Protein AF-A0AAU6Q888-F1 (afdb_monomer)

Structure (mmCIF, N/CA/C/O backbone):
data_AF-A0AAU6Q888-F1
#
_entry.id   AF-A0AAU6Q888-F1
#
loop_
_atom_site.group_PDB
_atom_site.id
_atom_site.type_symbol
_atom_site.label_atom_id
_atom_site.label_alt_id
_atom_site.label_comp_id
_atom_site.label_asym_id
_atom_site.label_entity_id
_atom_site.label_seq_id
_atom_site.pdbx_PDB_ins_code
_atom_site.Cartn_x
_atom_site.Cartn_y
_atom_site.Cartn_z
_atom_site.occupancy
_atom_site.B_iso_or_equiv
_atom_site.auth_seq_id
_atom_site.auth_comp_id
_atom_site.auth_asym_id
_atom_site.auth_atom_id
_atom_site.pdbx_PDB_model_num
ATOM 1 N N . MET A 1 1 ? 15.309 11.882 -16.994 1.00 67.50 1 MET A N 1
ATOM 2 C CA . MET A 1 1 ? 15.727 10.812 -16.059 1.00 67.50 1 MET A CA 1
ATOM 3 C C . MET A 1 1 ? 14.819 9.620 -16.312 1.00 67.50 1 MET A C 1
ATOM 5 O O . MET A 1 1 ? 13.621 9.839 -16.405 1.00 67.50 1 MET A O 1
ATOM 9 N N . SER A 1 2 ? 15.355 8.417 -16.537 1.00 85.25 2 SER A N 1
ATOM 10 C CA . SER A 1 2 ? 14.525 7.232 -16.809 1.00 85.25 2 SER A CA 1
ATOM 11 C C . SER A 1 2 ? 13.975 6.642 -15.512 1.00 85.25 2 SER A C 1
ATOM 13 O O . SER A 1 2 ? 14.732 6.501 -14.551 1.00 85.25 2 SER A O 1
ATOM 15 N N . VAL A 1 3 ? 12.702 6.263 -15.515 1.00 94.00 3 VAL A N 1
ATOM 16 C CA . VAL A 1 3 ? 11.987 5.619 -14.408 1.00 94.00 3 VAL A CA 1
ATOM 17 C C . VAL A 1 3 ? 11.650 4.184 -14.804 1.00 94.00 3 VAL A C 1
ATOM 19 O O . VAL A 1 3 ? 11.434 3.889 -15.980 1.00 94.00 3 VAL A O 1
ATOM 22 N N . TYR A 1 4 ? 11.634 3.279 -13.833 1.00 97.12 4 TYR A N 1
ATOM 23 C CA . TYR A 1 4 ? 11.118 1.927 -13.995 1.00 97.12 4 TYR A CA 1
ATOM 24 C C . TYR A 1 4 ? 9.719 1.874 -13.396 1.00 97.12 4 TYR A C 1
ATOM 26 O O . TYR A 1 4 ? 9.573 2.009 -12.182 1.00 97.12 4 TYR A O 1
ATOM 34 N N . LEU A 1 5 ? 8.707 1.691 -14.238 1.00 96.31 5 LEU A N 1
ATOM 35 C CA . LEU A 1 5 ? 7.347 1.419 -13.787 1.00 96.31 5 LEU A CA 1
ATOM 36 C C . LE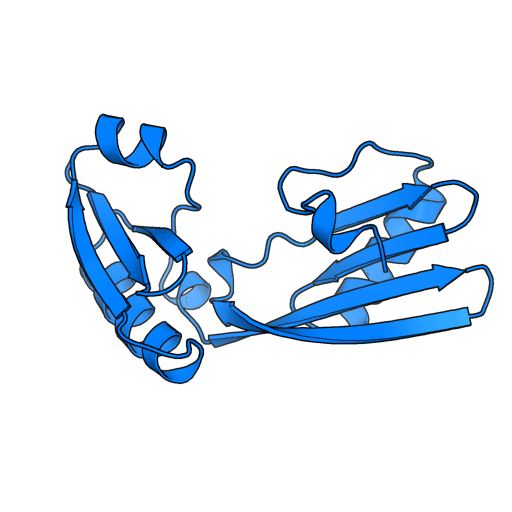U A 1 5 ? 7.212 -0.066 -13.496 1.00 96.31 5 LEU A C 1
ATOM 38 O O . LEU A 1 5 ? 7.671 -0.896 -14.279 1.00 96.31 5 LEU A O 1
ATOM 42 N N . ILE A 1 6 ? 6.597 -0.391 -12.368 1.00 96.19 6 ILE A N 1
ATOM 43 C CA . ILE A 1 6 ? 6.315 -1.754 -11.934 1.00 96.19 6 ILE A CA 1
ATOM 44 C C . ILE A 1 6 ? 4.827 -1.992 -12.145 1.00 96.19 6 ILE A C 1
ATOM 46 O O . ILE A 1 6 ? 3.991 -1.222 -11.667 1.00 96.19 6 ILE A O 1
ATOM 50 N N . HIS A 1 7 ? 4.512 -3.063 -12.860 1.00 95.19 7 HIS A N 1
ATOM 51 C CA . HIS A 1 7 ? 3.160 -3.404 -13.261 1.00 95.19 7 HIS A CA 1
ATOM 52 C C . HIS A 1 7 ? 2.728 -4.749 -12.690 1.00 95.19 7 HIS A C 1
ATOM 54 O O . HIS A 1 7 ? 3.559 -5.646 -12.541 1.00 95.19 7 HIS A O 1
ATOM 60 N N . THR A 1 8 ? 1.430 -4.900 -12.442 1.00 93.06 8 THR A N 1
ATOM 61 C CA . THR A 1 8 ? 0.771 -6.184 -12.186 1.00 93.06 8 THR A CA 1
ATOM 62 C C . THR A 1 8 ? -0.297 -6.442 -13.246 1.00 93.06 8 THR A C 1
ATOM 64 O O . THR A 1 8 ? -0.856 -5.501 -13.813 1.00 93.06 8 THR A O 1
ATOM 67 N N . ASP A 1 9 ? -0.619 -7.716 -13.492 1.00 88.50 9 ASP A N 1
ATOM 68 C CA . ASP A 1 9 ? -1.698 -8.091 -14.424 1.00 88.50 9 ASP A CA 1
ATOM 69 C C . ASP A 1 9 ? -3.048 -7.469 -14.033 1.00 88.50 9 ASP A C 1
ATOM 71 O O . ASP A 1 9 ? -3.851 -7.118 -14.895 1.00 88.50 9 ASP A O 1
ATOM 75 N N . LYS A 1 10 ? -3.305 -7.349 -12.726 1.00 84.62 10 LYS A N 1
ATOM 76 C CA . LYS A 1 10 ? -4.606 -6.946 -12.185 1.00 84.62 10 LYS A CA 1
ATOM 77 C C . LYS A 1 10 ? -4.807 -5.434 -12.160 1.00 84.62 10 LYS A C 1
ATOM 79 O O . LYS A 1 10 ? -5.893 -4.964 -12.485 1.00 84.62 10 LYS A O 1
ATOM 84 N N . ASP A 1 11 ? -3.780 -4.697 -11.747 1.00 84.69 11 ASP A N 1
ATOM 85 C CA . ASP A 1 11 ? -3.906 -3.282 -11.385 1.00 84.69 11 ASP A CA 1
ATOM 86 C C . ASP A 1 11 ? -3.152 -2.355 -12.357 1.00 84.69 11 ASP A C 1
ATOM 88 O O . ASP A 1 11 ? -3.218 -1.134 -12.231 1.00 84.69 11 ASP A O 1
ATOM 92 N N . GLY A 1 12 ? -2.436 -2.903 -13.348 1.00 90.81 12 GLY A N 1
ATOM 93 C CA . GLY A 1 12 ? -1.597 -2.105 -14.238 1.00 90.81 12 GLY A CA 1
ATOM 94 C C . GLY A 1 12 ? -0.379 -1.560 -13.492 1.00 90.81 12 GLY A C 1
ATOM 95 O O . GLY A 1 12 ? 0.280 -2.309 -12.778 1.00 90.81 12 GLY A O 1
ATOM 96 N N . ALA A 1 13 ? -0.032 -0.284 -13.683 1.00 92.00 13 ALA A N 1
ATOM 97 C CA . ALA A 1 13 ? 1.091 0.335 -12.973 1.00 92.00 13 ALA A CA 1
ATOM 98 C C . ALA A 1 13 ? 0.755 0.513 -11.482 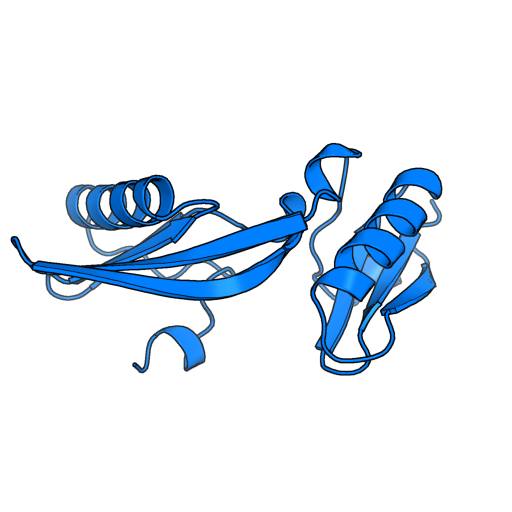1.00 92.00 13 ALA A C 1
ATOM 100 O O . ALA A 1 13 ? -0.223 1.172 -11.143 1.00 92.00 13 ALA A O 1
ATOM 101 N N . VAL A 1 14 ? 1.580 -0.050 -10.595 1.00 91.75 14 VAL A N 1
ATOM 102 C CA . VAL A 1 14 ? 1.355 -0.016 -9.135 1.00 91.75 14 VAL A CA 1
ATOM 103 C C . VAL A 1 14 ? 2.437 0.732 -8.365 1.00 91.75 14 VAL A C 1
ATOM 105 O O . VAL A 1 14 ? 2.211 1.129 -7.225 1.00 91.75 14 VAL A O 1
ATOM 108 N N . ALA A 1 15 ? 3.621 0.889 -8.956 1.00 93.44 15 ALA A N 1
ATOM 109 C CA . ALA A 1 15 ? 4.765 1.526 -8.321 1.00 93.44 15 ALA A CA 1
ATOM 110 C C . ALA A 1 15 ? 5.762 2.023 -9.369 1.00 93.44 15 ALA A C 1
ATOM 112 O O . ALA A 1 15 ? 5.759 1.573 -10.518 1.00 93.44 15 ALA A O 1
ATOM 113 N N . ALA A 1 16 ? 6.667 2.896 -8.950 1.00 95.25 16 ALA A N 1
ATOM 114 C CA . ALA A 1 16 ? 7.792 3.358 -9.744 1.00 95.25 16 ALA A CA 1
ATOM 115 C C . ALA A 1 16 ? 9.099 3.259 -8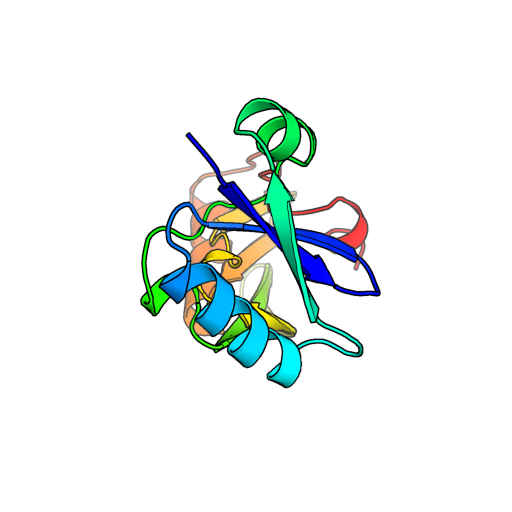.950 1.00 95.25 16 ALA A C 1
ATOM 117 O O . ALA A 1 16 ? 9.101 3.296 -7.725 1.00 95.25 16 ALA A O 1
ATOM 118 N N . ALA A 1 17 ? 10.233 3.175 -9.638 1.00 96.12 17 ALA A N 1
ATOM 119 C CA . ALA A 1 17 ? 11.550 3.313 -9.025 1.00 96.12 17 ALA A CA 1
ATOM 120 C C . ALA A 1 17 ? 12.527 3.976 -9.998 1.00 96.12 17 ALA A C 1
ATOM 122 O O . ALA A 1 17 ? 12.529 3.688 -11.194 1.00 96.12 17 ALA A O 1
ATOM 123 N N . TYR A 1 18 ? 13.412 4.837 -9.496 1.00 94.94 18 TYR A N 1
ATOM 124 C CA . TYR A 1 18 ? 14.474 5.425 -10.323 1.00 94.94 18 TYR A CA 1
ATOM 125 C C . TYR A 1 18 ? 15.661 4.475 -10.516 1.00 94.94 18 TYR A C 1
ATOM 127 O O . TYR A 1 18 ? 16.338 4.504 -11.544 1.00 94.94 18 TYR A O 1
ATOM 135 N N . GLN A 1 19 ? 15.920 3.616 -9.528 1.00 95.69 19 GLN A N 1
ATOM 136 C CA . GLN A 1 19 ? 17.027 2.669 -9.565 1.00 95.69 19 GLN A CA 1
ATOM 137 C C . GLN A 1 19 ? 16.549 1.296 -10.028 1.00 95.69 19 GLN A C 1
ATOM 139 O O . GLN A 1 19 ? 15.601 0.735 -9.480 1.00 95.69 19 GLN A O 1
ATOM 144 N N . LYS A 1 20 ? 17.273 0.717 -10.992 1.00 95.50 20 LYS A N 1
ATOM 145 C CA . LYS A 1 20 ? 16.963 -0.604 -11.550 1.00 95.50 20 LYS A CA 1
ATOM 146 C C . LYS A 1 20 ? 16.924 -1.699 -10.476 1.00 95.50 20 LYS A C 1
ATOM 148 O O . LYS A 1 20 ? 16.002 -2.501 -10.471 1.00 95.50 20 LYS A O 1
ATOM 153 N N . ALA A 1 21 ? 17.880 -1.685 -9.545 1.00 96.62 21 ALA A N 1
ATOM 154 C CA . ALA A 1 21 ? 17.967 -2.681 -8.476 1.00 96.62 21 ALA A CA 1
ATOM 155 C C . ALA A 1 21 ? 16.726 -2.685 -7.562 1.00 96.62 21 ALA A C 1
ATOM 157 O O . ALA A 1 21 ? 16.259 -3.748 -7.163 1.00 96.62 21 ALA A O 1
ATOM 158 N N . ILE A 1 22 ? 16.160 -1.507 -7.270 1.00 97.44 22 ILE A N 1
ATOM 159 C CA . ILE A 1 22 ? 14.923 -1.388 -6.484 1.00 97.44 22 ILE A CA 1
ATOM 160 C C . ILE A 1 22 ? 13.742 -1.943 -7.284 1.00 97.44 22 ILE A C 1
ATOM 162 O O . ILE A 1 22 ? 12.945 -2.698 -6.739 1.00 97.44 22 ILE A O 1
ATOM 166 N N . ALA A 1 23 ? 13.658 -1.625 -8.580 1.00 96.75 23 ALA A N 1
ATOM 167 C CA . ALA A 1 23 ? 12.597 -2.127 -9.451 1.00 96.75 23 ALA A CA 1
ATOM 168 C C . ALA A 1 23 ? 12.616 -3.661 -9.574 1.00 96.75 23 ALA A C 1
ATOM 170 O O . ALA A 1 23 ? 11.579 -4.303 -9.442 1.00 96.75 23 ALA A O 1
ATOM 171 N N . GLU A 1 24 ? 13.793 -4.258 -9.779 1.00 96.94 24 GLU A N 1
ATOM 172 C CA . GLU A 1 24 ? 13.957 -5.716 -9.856 1.00 96.94 24 GLU A CA 1
ATOM 173 C C . GLU A 1 24 ? 13.595 -6.393 -8.529 1.00 96.94 24 GLU A C 1
ATOM 175 O O . GLU A 1 24 ? 12.856 -7.379 -8.521 1.00 96.94 24 GLU A O 1
ATOM 180 N N . GLN A 1 25 ? 14.038 -5.830 -7.399 1.00 97.62 25 GLN A N 1
ATOM 181 C CA . GLN A 1 25 ? 13.657 -6.335 -6.082 1.00 97.62 25 GLN A CA 1
ATOM 182 C C . GLN A 1 25 ? 12.145 -6.226 -5.848 1.00 97.62 25 GLN A C 1
ATOM 184 O O . GLN A 1 25 ? 11.541 -7.152 -5.309 1.00 97.62 25 GLN A O 1
ATOM 189 N N . ALA A 1 26 ? 11.526 -5.120 -6.261 1.00 96.50 26 ALA A N 1
ATOM 190 C CA . ALA A 1 26 ? 10.094 -4.902 -6.120 1.00 96.50 26 ALA A CA 1
ATOM 191 C C . ALA A 1 26 ? 9.279 -5.913 -6.933 1.00 96.50 26 ALA A C 1
ATOM 193 O O . ALA A 1 26 ? 8.313 -6.452 -6.399 1.00 96.50 26 ALA A O 1
ATOM 194 N N . VAL A 1 27 ? 9.694 -6.231 -8.168 1.00 96.94 27 VAL A N 1
ATOM 195 C CA . VAL A 1 27 ? 9.075 -7.295 -8.980 1.00 96.94 27 VAL A CA 1
ATOM 196 C C . VAL A 1 27 ? 9.144 -8.629 -8.244 1.00 96.94 27 VAL A C 1
ATOM 198 O O . VAL A 1 27 ? 8.102 -9.207 -7.955 1.00 96.94 27 VAL A O 1
ATOM 201 N N . LEU A 1 28 ? 10.342 -9.070 -7.845 1.00 96.06 28 LEU A N 1
ATOM 202 C CA . LEU A 1 28 ? 10.533 -10.353 -7.153 1.00 96.06 28 LEU A CA 1
ATOM 203 C C . LEU A 1 28 ? 9.727 -10.452 -5.850 1.00 96.06 28 LEU A C 1
ATOM 205 O O . LEU A 1 28 ? 9.213 -11.514 -5.493 1.00 96.06 28 LEU A O 1
ATOM 209 N N . SER A 1 29 ? 9.639 -9.353 -5.102 1.00 96.19 29 SER A N 1
ATOM 210 C CA . SER A 1 29 ? 8.862 -9.279 -3.867 1.00 96.19 29 SER A CA 1
ATOM 211 C C . SER A 1 29 ? 7.353 -9.299 -4.132 1.00 96.19 29 SER A C 1
ATOM 213 O O . SER A 1 29 ? 6.626 -9.988 -3.413 1.00 96.19 29 SER A O 1
ATOM 215 N N . LEU A 1 30 ? 6.874 -8.574 -5.149 1.00 93.12 30 LEU A N 1
ATOM 216 C CA . LEU A 1 30 ? 5.457 -8.524 -5.515 1.00 93.12 30 LEU A CA 1
ATOM 217 C C . LEU A 1 30 ? 4.972 -9.823 -6.147 1.00 93.12 30 LEU A C 1
ATOM 219 O O . LEU A 1 30 ? 3.850 -10.209 -5.856 1.00 93.12 30 LEU A O 1
ATOM 223 N N . GLU A 1 31 ? 5.791 -10.547 -6.911 1.00 93.75 31 GLU A N 1
ATOM 224 C CA . GLU A 1 31 ? 5.431 -11.881 -7.429 1.00 93.75 31 GLU A CA 1
ATOM 225 C C . GLU A 1 31 ? 5.089 -12.871 -6.302 1.00 93.75 31 GLU A C 1
ATOM 227 O O . GLU A 1 31 ? 4.321 -13.806 -6.494 1.00 93.75 31 GLU A O 1
ATOM 232 N N . ARG A 1 32 ? 5.623 -12.656 -5.092 1.00 90.44 32 ARG A N 1
ATOM 233 C CA . ARG A 1 32 ? 5.302 -13.459 -3.895 1.00 90.44 32 ARG A CA 1
ATOM 234 C C . ARG A 1 32 ? 4.039 -12.993 -3.162 1.00 90.44 32 ARG A C 1
ATOM 236 O O . ARG A 1 32 ? 3.664 -13.604 -2.158 1.00 90.44 32 ARG A O 1
ATOM 243 N N . CYS A 1 33 ? 3.452 -11.876 -3.584 1.00 87.94 33 CYS A N 1
ATOM 244 C CA . CYS A 1 33 ? 2.344 -11.200 -2.907 1.00 87.94 33 CYS A CA 1
ATOM 245 C C . CYS A 1 33 ? 1.100 -11.040 -3.788 1.00 87.94 33 CYS A C 1
ATOM 247 O O . CYS A 1 33 ? -0.005 -11.036 -3.253 1.00 87.94 33 CYS A O 1
ATOM 249 N N . ALA A 1 34 ? 1.284 -10.851 -5.093 1.00 81.00 34 ALA A N 1
ATOM 250 C CA . ALA A 1 34 ? 0.239 -10.593 -6.067 1.00 81.00 34 ALA A CA 1
ATOM 251 C C . ALA A 1 34 ? -0.216 -11.889 -6.744 1.00 81.00 34 ALA A C 1
ATOM 253 O O . ALA A 1 34 ? 0.586 -12.784 -7.007 1.00 81.00 34 ALA A O 1
ATOM 254 N N . ASP A 1 35 ? -1.501 -11.949 -7.080 1.00 80.69 35 ASP A N 1
ATOM 255 C CA . ASP A 1 35 ? -2.042 -13.000 -7.933 1.00 80.69 35 ASP A CA 1
ATOM 256 C C . ASP A 1 35 ? -1.828 -12.602 -9.398 1.00 80.69 35 ASP A C 1
ATOM 258 O O . ASP A 1 35 ? -2.557 -11.766 -9.935 1.00 80.69 35 ASP A O 1
ATOM 262 N N . GLY A 1 36 ? -0.811 -13.17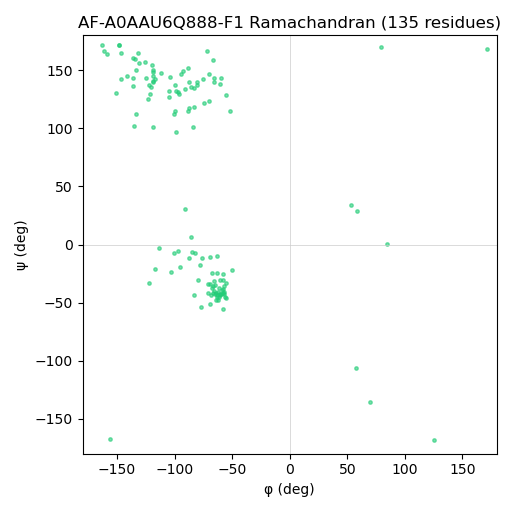9 -10.039 1.00 86.69 36 GLY A N 1
ATOM 263 C CA . GLY A 1 36 ? -0.523 -12.977 -11.460 1.00 86.69 36 GLY A CA 1
ATOM 264 C C . GLY A 1 36 ? 0.900 -12.509 -11.738 1.00 86.69 36 GLY A C 1
ATOM 265 O O . GLY A 1 36 ? 1.784 -12.565 -10.882 1.00 86.69 36 GLY A O 1
ATOM 266 N N . ARG A 1 37 ? 1.135 -12.073 -12.976 1.00 93.50 37 ARG A N 1
ATOM 267 C CA . ARG A 1 37 ? 2.442 -11.607 -13.427 1.00 93.50 37 ARG A CA 1
ATOM 268 C C . ARG A 1 37 ? 2.738 -10.220 -12.873 1.00 93.50 37 ARG A C 1
ATOM 270 O O . ARG A 1 37 ? 1.872 -9.345 -12.835 1.00 93.50 37 ARG A O 1
ATOM 277 N N . VAL A 1 38 ? 4.006 -10.010 -12.531 1.00 96.00 38 VAL A N 1
ATOM 278 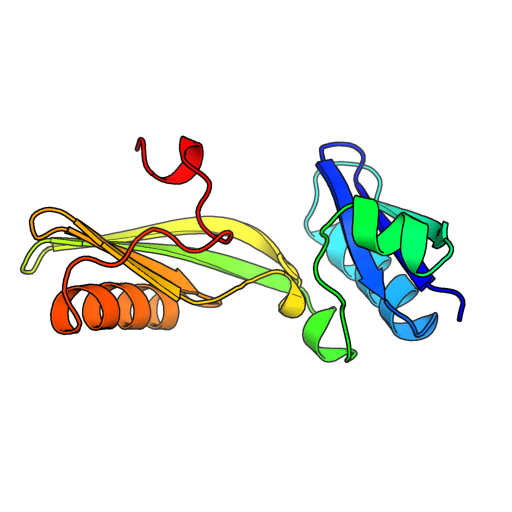C CA . VAL A 1 38 ? 4.570 -8.700 -12.214 1.00 96.00 38 VAL A CA 1
ATOM 279 C C . VAL A 1 38 ? 5.732 -8.443 -13.167 1.00 96.00 38 VAL A C 1
ATOM 281 O O . VAL A 1 38 ? 6.509 -9.346 -13.471 1.00 96.00 38 VAL A O 1
ATOM 284 N N . TRP A 1 39 ? 5.846 -7.236 -13.706 1.00 96.69 39 TRP A N 1
ATOM 285 C CA . TRP A 1 39 ? 6.943 -6.889 -14.614 1.00 96.69 39 TRP A CA 1
ATOM 286 C C . TRP A 1 39 ? 7.318 -5.421 -14.492 1.00 96.69 39 TRP A C 1
ATOM 288 O O . TRP A 1 39 ? 6.636 -4.641 -13.832 1.00 96.69 39 TRP A O 1
ATOM 298 N N . THR A 1 40 ? 8.417 -5.041 -15.141 1.00 96.88 40 THR A N 1
ATOM 299 C CA . THR A 1 40 ? 8.827 -3.641 -15.240 1.00 96.88 40 THR A CA 1
ATOM 300 C C . THR A 1 40 ? 8.878 -3.169 -16.679 1.00 96.88 40 THR A C 1
ATOM 302 O O . THR A 1 40 ? 9.184 -3.935 -17.593 1.00 96.88 40 THR A O 1
ATOM 305 N N . THR A 1 41 ? 8.598 -1.887 -16.873 1.00 96.12 41 THR A N 1
ATOM 306 C CA . THR A 1 41 ? 8.838 -1.169 -18.125 1.00 96.12 41 THR A CA 1
ATOM 307 C C . THR A 1 41 ? 9.682 0.068 -17.842 1.00 96.12 41 THR A C 1
ATOM 309 O O . THR A 1 41 ? 9.758 0.545 -16.707 1.00 96.12 41 THR A O 1
ATOM 312 N N . ARG A 1 42 ? 10.381 0.571 -18.861 1.00 96.25 42 ARG A N 1
ATOM 313 C CA . ARG A 1 42 ? 11.058 1.867 -18.774 1.00 96.25 42 ARG A CA 1
ATOM 314 C C . ARG A 1 42 ? 10.111 2.953 -19.257 1.00 96.25 42 ARG A C 1
ATOM 316 O O . ARG A 1 42 ? 9.537 2.803 -20.328 1.00 96.25 42 ARG A O 1
ATOM 323 N N . ALA A 1 43 ? 10.043 4.037 -18.499 1.00 92.50 43 ALA A N 1
ATOM 324 C CA . ALA A 1 43 ? 9.242 5.213 -18.792 1.00 92.50 43 ALA A CA 1
ATOM 325 C C . ALA A 1 43 ? 10.044 6.496 -18.530 1.00 92.50 43 ALA A C 1
ATOM 327 O O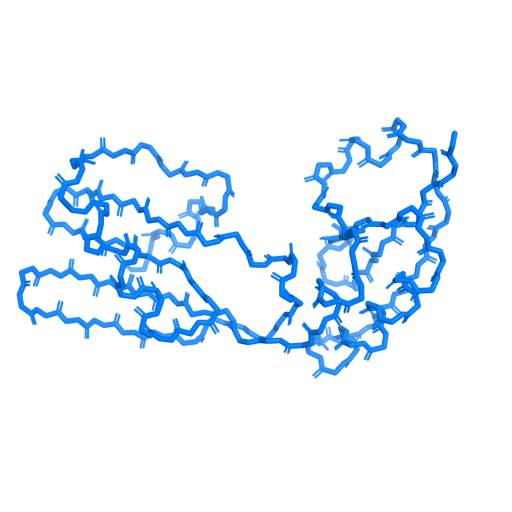 . ALA A 1 43 ? 11.066 6.507 -17.827 1.00 92.50 43 ALA A O 1
ATOM 328 N N . SER A 1 44 ? 9.587 7.592 -19.115 1.00 91.31 44 SER A N 1
ATOM 329 C CA . SER A 1 44 ? 9.979 8.945 -18.739 1.00 91.31 44 SER A CA 1
ATOM 330 C C . SER A 1 44 ? 9.373 9.335 -17.383 1.00 91.31 44 SER A C 1
ATOM 332 O O . SER A 1 44 ? 8.486 8.668 -16.852 1.00 91.31 44 SER A O 1
ATOM 334 N N . GLY A 1 45 ? 9.871 10.426 -16.794 1.00 86.25 45 GLY A N 1
ATOM 335 C CA . GLY A 1 45 ? 9.287 10.963 -15.562 1.00 86.25 45 GLY A CA 1
ATOM 336 C C . GLY A 1 45 ? 7.866 11.502 -15.756 1.00 86.25 45 GLY A C 1
ATOM 337 O O . GLY A 1 45 ? 7.067 11.411 -14.833 1.00 86.25 45 GLY A O 1
ATOM 338 N N . GLU A 1 46 ? 7.553 12.022 -16.946 1.00 87.56 46 GLU A N 1
ATOM 339 C CA . GLU A 1 46 ? 6.223 12.540 -17.293 1.00 87.56 46 GLU A CA 1
ATOM 340 C C . GLU A 1 46 ? 5.206 11.398 -17.387 1.00 87.56 46 GLU A C 1
ATOM 342 O O . GLU A 1 46 ? 4.214 11.415 -16.667 1.00 87.56 46 GLU A O 1
ATOM 347 N N . GLU A 1 47 ? 5.518 10.344 -18.148 1.00 86.50 47 GLU A N 1
ATOM 348 C CA . GLU A 1 47 ? 4.684 9.132 -18.229 1.00 86.50 47 GLU A CA 1
ATOM 349 C C . GLU A 1 47 ? 4.472 8.497 -16.847 1.00 86.50 47 GLU A C 1
ATOM 351 O O . GLU A 1 47 ? 3.370 8.085 -16.500 1.00 86.50 47 GLU A O 1
ATOM 356 N N . ALA A 1 48 ? 5.514 8.441 -16.008 1.00 84.56 48 ALA A N 1
ATOM 357 C CA . ALA A 1 48 ? 5.372 7.906 -14.656 1.00 84.56 48 ALA A CA 1
ATOM 358 C C . ALA A 1 48 ? 4.450 8.764 -13.769 1.00 84.56 48 ALA A C 1
ATOM 360 O O . ALA A 1 48 ? 3.716 8.217 -12.944 1.00 84.56 48 ALA A O 1
ATOM 361 N N . ALA A 1 49 ? 4.465 10.088 -13.947 1.00 84.44 49 ALA A N 1
ATOM 362 C CA . ALA A 1 49 ? 3.594 11.004 -13.219 1.00 84.44 49 ALA A CA 1
ATOM 363 C C . ALA A 1 49 ? 2.121 10.861 -13.635 1.00 84.44 49 ALA A C 1
ATOM 365 O O . ALA A 1 49 ? 1.246 10.958 -12.776 1.00 84.44 49 ALA A O 1
ATOM 366 N N . GLU A 1 50 ? 1.841 10.565 -14.909 1.00 88.94 50 GLU A N 1
ATOM 367 C CA . GLU A 1 50 ? 0.479 10.302 -15.403 1.00 88.94 50 GLU A CA 1
ATOM 368 C C . GLU A 1 50 ? -0.179 9.102 -14.709 1.00 88.94 50 GLU A C 1
ATOM 370 O O . GLU A 1 50 ? -1.395 9.082 -14.516 1.00 88.94 50 GLU A O 1
ATOM 375 N N . HIS A 1 51 ? 0.618 8.120 -14.280 1.00 85.38 51 HIS A N 1
ATOM 376 C CA . HIS A 1 51 ? 0.120 6.960 -13.542 1.00 85.38 51 HIS A CA 1
ATOM 377 C C . HIS A 1 51 ? -0.171 7.240 -12.061 1.00 85.38 51 HIS A C 1
ATOM 379 O O . HIS A 1 51 ? -0.870 6.445 -11.435 1.00 85.38 51 HIS A O 1
ATOM 385 N N . GLY A 1 52 ? 0.353 8.328 -11.482 1.00 85.38 52 GLY A N 1
ATOM 386 C CA . GLY A 1 52 ? 0.112 8.687 -10.079 1.00 85.38 52 GLY A CA 1
ATOM 387 C C . GLY A 1 52 ? 0.537 7.612 -9.067 1.00 85.38 52 GLY A C 1
ATOM 388 O O . GLY A 1 52 ? -0.081 7.490 -8.012 1.00 85.38 52 GLY A O 1
ATOM 389 N N . VAL A 1 53 ? 1.547 6.804 -9.403 1.00 87.56 53 VAL A N 1
ATOM 390 C CA . VAL A 1 53 ? 2.015 5.686 -8.569 1.00 87.56 53 VAL A CA 1
ATOM 391 C C . VAL A 1 53 ? 3.079 6.116 -7.565 1.00 87.56 53 VAL A C 1
ATOM 393 O O . VAL A 1 53 ? 3.866 7.030 -7.814 1.00 87.56 53 VAL A O 1
ATOM 396 N N . GLU A 1 54 ? 3.146 5.399 -6.446 1.00 90.31 54 GLU A N 1
ATOM 397 C CA . GLU A 1 54 ? 4.169 5.620 -5.425 1.00 90.31 54 GLU A CA 1
ATOM 398 C C . GLU A 1 54 ? 5.572 5.283 -5.940 1.00 90.31 54 GLU A C 1
ATOM 400 O O . GLU A 1 54 ? 5.787 4.284 -6.637 1.00 90.31 54 GLU A O 1
ATO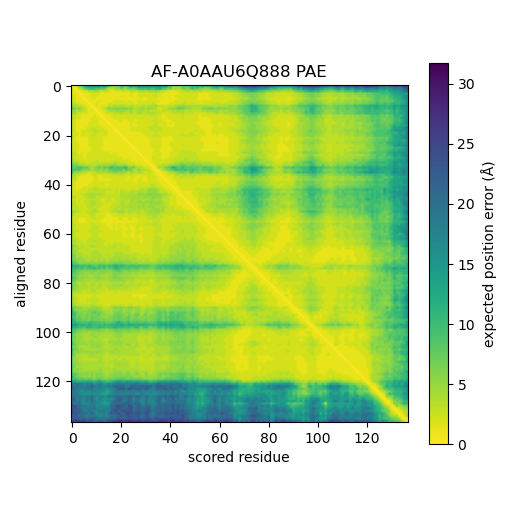M 405 N N . VAL A 1 55 ? 6.547 6.113 -5.565 1.00 92.38 55 VAL A N 1
ATOM 406 C CA . VAL A 1 55 ? 7.947 5.944 -5.965 1.00 92.38 55 VAL A CA 1
ATOM 407 C C . VAL A 1 55 ? 8.733 5.287 -4.834 1.00 92.38 55 VAL A C 1
ATOM 409 O O . VAL A 1 55 ? 8.942 5.883 -3.782 1.00 92.38 55 VAL A O 1
ATOM 412 N N . LEU A 1 56 ? 9.231 4.077 -5.076 1.00 94.38 56 LEU A N 1
ATOM 413 C CA . LEU A 1 56 ? 10.114 3.348 -4.171 1.00 94.38 56 LEU A CA 1
ATOM 414 C C . LEU A 1 56 ? 11.519 3.965 -4.221 1.00 94.38 56 LEU A C 1
ATOM 416 O O . LEU A 1 56 ? 12.155 4.027 -5.282 1.00 94.38 56 LEU A O 1
ATOM 420 N N . LEU A 1 57 ? 12.010 4.419 -3.069 1.00 93.38 57 LEU A N 1
ATOM 421 C CA . LEU A 1 57 ? 13.274 5.150 -2.947 1.00 93.38 57 LEU A CA 1
ATOM 422 C C . LEU A 1 57 ? 14.400 4.273 -2.398 1.00 93.38 57 LEU A C 1
ATOM 424 O O . LEU A 1 57 ? 15.575 4.542 -2.654 1.00 93.38 57 LEU A O 1
ATOM 428 N N . THR A 1 58 ? 14.051 3.213 -1.670 1.00 96.00 58 THR A N 1
ATOM 429 C CA . THR A 1 58 ? 14.989 2.319 -0.988 1.00 96.00 58 THR A CA 1
ATOM 430 C C . THR A 1 58 ? 14.680 0.843 -1.255 1.00 96.00 58 THR A C 1
ATOM 432 O O . THR A 1 58 ? 13.593 0.473 -1.695 1.00 96.00 58 THR A O 1
ATOM 435 N N . LEU A 1 59 ? 15.639 -0.041 -0.956 1.00 95.69 59 LEU A N 1
ATOM 436 C CA . LEU A 1 59 ? 15.389 -1.489 -0.959 1.00 95.69 59 LEU A CA 1
ATOM 437 C C . LEU A 1 59 ? 14.424 -1.922 0.154 1.00 95.69 59 LEU A C 1
ATOM 439 O O . LEU A 1 59 ? 13.784 -2.963 0.022 1.00 95.69 59 LEU A O 1
ATOM 443 N N . GLU A 1 60 ? 14.314 -1.148 1.239 1.00 94.75 60 GLU A N 1
ATOM 444 C CA . GLU A 1 60 ? 13.344 -1.420 2.302 1.00 94.75 60 GLU A CA 1
ATOM 445 C C . GLU A 1 60 ? 11.912 -1.250 1.787 1.00 94.75 60 GLU A C 1
ATOM 447 O O . GLU A 1 60 ? 11.059 -2.095 2.055 1.00 94.75 60 GLU A O 1
ATOM 452 N N . ASP A 1 61 ? 11.672 -0.228 0.962 1.00 93.69 61 ASP A N 1
ATOM 453 C CA . ASP A 1 61 ? 10.369 0.013 0.338 1.00 93.69 61 ASP A CA 1
ATOM 454 C C . ASP A 1 61 ? 9.902 -1.189 -0.490 1.00 93.69 61 ASP A C 1
ATOM 456 O O . ASP A 1 61 ? 8.706 -1.459 -0.558 1.00 93.69 61 ASP A O 1
ATOM 460 N N . ALA A 1 62 ? 10.845 -1.942 -1.068 1.00 94.62 62 ALA A N 1
ATOM 461 C CA . ALA A 1 62 ? 10.604 -3.134 -1.873 1.00 94.62 62 ALA A CA 1
ATOM 462 C C . ALA A 1 62 ? 10.466 -4.438 -1.059 1.00 94.62 62 ALA A C 1
ATOM 464 O O . ALA A 1 62 ? 10.397 -5.524 -1.643 1.00 94.62 62 ALA A O 1
ATOM 465 N N . GLN A 1 63 ? 10.435 -4.384 0.276 1.00 95.12 63 GLN A N 1
ATOM 466 C CA . GLN A 1 63 ? 10.232 -5.579 1.096 1.00 95.12 63 GLN A CA 1
ATOM 467 C C . GLN A 1 63 ? 8.746 -5.963 1.184 1.00 95.12 63 GLN A C 1
ATOM 469 O O . GLN A 1 63 ? 7.899 -5.085 1.372 1.00 95.12 63 GLN A O 1
ATOM 474 N N . P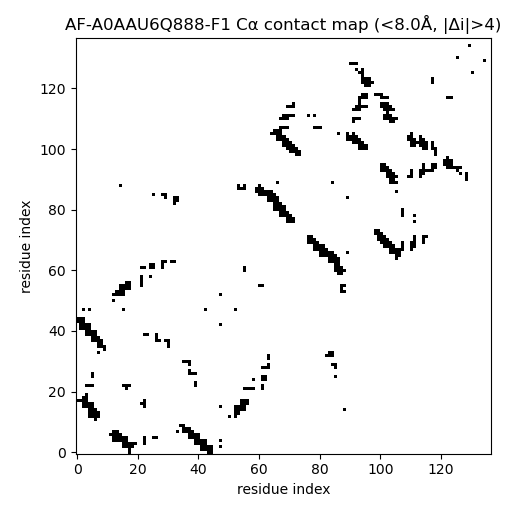RO A 1 64 ? 8.412 -7.268 1.123 1.00 93.94 64 PRO A N 1
ATOM 475 C CA . PRO A 1 64 ? 7.058 -7.745 1.375 1.00 93.94 64 PRO A CA 1
ATOM 476 C C . PRO A 1 64 ? 6.578 -7.396 2.787 1.00 93.94 64 PRO A C 1
ATOM 478 O O . PRO A 1 64 ? 7.295 -7.591 3.768 1.00 93.94 64 PRO A O 1
ATOM 481 N N . CYS A 1 65 ? 5.331 -6.964 2.902 1.00 93.31 65 CYS A N 1
ATOM 482 C CA . CYS A 1 65 ? 4.648 -6.710 4.162 1.00 93.31 65 CYS A CA 1
ATOM 483 C C . CYS A 1 65 ? 3.148 -6.999 4.038 1.00 93.31 65 CYS A C 1
ATOM 485 O O . CYS A 1 65 ? 2.625 -7.237 2.946 1.00 93.31 65 CYS A O 1
ATOM 487 N N . ASP A 1 66 ? 2.462 -6.971 5.174 1.00 93.44 66 ASP A N 1
ATOM 488 C CA . ASP A 1 66 ? 1.012 -7.068 5.226 1.00 93.44 66 ASP A CA 1
ATOM 489 C C . ASP A 1 66 ? 0.424 -5.658 5.364 1.00 93.44 66 ASP A C 1
ATOM 491 O O . ASP A 1 66 ? 0.840 -4.887 6.228 1.00 93.44 66 ASP A O 1
ATOM 495 N N . LEU A 1 67 ? -0.576 -5.337 4.543 1.00 92.44 67 LEU A N 1
ATOM 496 C CA . LEU A 1 67 ? -1.399 -4.147 4.725 1.00 92.44 67 LEU A CA 1
ATOM 497 C C . LEU A 1 67 ? -2.558 -4.487 5.662 1.00 92.44 67 LEU A C 1
ATOM 499 O O . LEU A 1 67 ? -3.419 -5.311 5.334 1.00 92.44 67 LEU A O 1
ATOM 503 N N . TRP A 1 68 ? -2.591 -3.826 6.813 1.00 94.25 68 TRP A N 1
ATOM 504 C CA . TRP A 1 68 ? -3.649 -3.962 7.805 1.00 94.25 68 TRP A CA 1
ATOM 505 C C . TRP A 1 68 ? -4.590 -2.768 7.771 1.00 94.25 68 TRP A C 1
ATOM 507 O O . TRP A 1 68 ? -4.156 -1.633 7.585 1.00 94.25 68 TRP A O 1
ATOM 517 N N . GLN A 1 69 ? -5.871 -3.037 8.007 1.00 93.69 69 GLN A N 1
ATOM 518 C CA . GLN A 1 69 ? -6.889 -2.029 8.264 1.00 93.69 69 GLN A CA 1
ATOM 519 C C . GLN A 1 69 ? -7.509 -2.278 9.636 1.00 93.69 69 GLN A C 1
ATOM 521 O O . GLN A 1 69 ? -7.835 -3.417 9.978 1.00 93.69 69 GLN A O 1
ATOM 526 N N . ALA A 1 70 ? -7.675 -1.211 10.408 1.00 94.06 70 ALA A N 1
ATOM 527 C CA . ALA A 1 70 ? -8.383 -1.214 11.674 1.00 94.06 70 ALA A CA 1
ATOM 528 C C . ALA A 1 70 ? -9.591 -0.279 11.605 1.00 94.06 70 ALA A C 1
ATOM 530 O O . ALA A 1 70 ? -9.524 0.771 10.965 1.00 94.06 70 ALA A O 1
ATOM 531 N N . LYS A 1 71 ? -10.667 -0.664 12.287 1.00 94.25 71 LYS A N 1
ATOM 532 C CA . LYS A 1 71 ? -11.836 0.162 12.578 1.00 94.25 71 LYS A CA 1
ATOM 533 C C . LYS A 1 71 ? -12.000 0.221 14.095 1.00 94.25 71 LYS A C 1
ATOM 535 O O . LYS A 1 71 ? -11.956 -0.810 14.762 1.00 94.25 71 LYS A O 1
ATOM 540 N N . VAL A 1 72 ? -12.145 1.423 14.632 1.00 94.50 72 VAL A N 1
ATOM 541 C CA . VAL A 1 72 ? -12.249 1.713 16.063 1.00 94.50 72 VAL A CA 1
ATOM 542 C C . VAL A 1 72 ? -13.550 2.459 16.317 1.00 94.50 72 VAL A C 1
ATOM 544 O O . VAL A 1 72 ? -13.789 3.509 15.724 1.00 94.50 72 VAL A O 1
ATOM 547 N N . GLU A 1 73 ? -14.368 1.931 17.221 1.00 93.69 73 GLU A N 1
ATOM 548 C CA . GLU A 1 73 ? -15.632 2.525 17.656 1.00 93.69 73 GLU A CA 1
ATOM 549 C C . GLU A 1 73 ? -15.728 2.442 19.182 1.00 93.69 73 GLU A C 1
ATOM 551 O O . GLU A 1 73 ? -15.976 1.383 19.766 1.00 93.69 73 GLU A O 1
ATOM 556 N N . GLY A 1 74 ? -15.467 3.556 19.868 1.00 88.69 74 GLY A N 1
ATOM 557 C CA . GLY A 1 74 ? -15.390 3.573 21.329 1.00 88.69 74 GLY A CA 1
ATOM 558 C C . GLY A 1 74 ? -14.335 2.595 21.864 1.00 88.69 74 GLY A C 1
ATOM 559 O O . GLY A 1 74 ? -13.141 2.863 21.782 1.00 88.69 74 GLY A O 1
ATOM 560 N N . LYS A 1 75 ? -14.776 1.469 22.446 1.00 90.44 75 LYS A N 1
ATOM 561 C CA . LYS A 1 75 ? -13.898 0.391 22.955 1.00 90.44 75 LYS A CA 1
ATOM 562 C C . LYS A 1 75 ? -13.778 -0.807 22.006 1.00 90.44 75 LYS A C 1
ATOM 564 O O . LYS A 1 75 ? -13.015 -1.727 22.295 1.00 90.44 75 LYS A O 1
ATOM 569 N N . GLN A 1 76 ? -14.557 -0.840 20.929 1.00 94.38 76 GLN A N 1
ATOM 570 C CA . GLN A 1 76 ? -14.521 -1.922 19.954 1.00 94.38 76 GLN A CA 1
ATOM 571 C C . GLN A 1 76 ? -13.432 -1.652 18.921 1.00 94.38 76 GLN A C 1
ATOM 573 O O . GLN A 1 76 ? -13.285 -0.531 18.434 1.00 94.38 76 GLN A O 1
ATOM 578 N N . VAL A 1 77 ? -12.657 -2.692 18.612 1.00 95.25 77 VAL A N 1
ATOM 579 C CA . VAL A 1 77 ? -11.567 -2.639 17.639 1.00 95.25 77 VAL A CA 1
ATOM 580 C C . VAL A 1 77 ? -11.678 -3.845 16.720 1.00 95.25 77 VAL A C 1
ATOM 582 O O . VAL A 1 77 ? -11.437 -4.982 17.132 1.00 95.25 77 VAL A O 1
ATOM 585 N N . GLU A 1 78 ? -11.998 -3.584 15.462 1.00 95.38 78 GLU A N 1
ATOM 586 C CA . GLU A 1 78 ? -11.975 -4.571 14.392 1.00 95.38 78 GLU A CA 1
ATOM 587 C C . GLU A 1 78 ? -10.686 -4.403 13.596 1.00 95.38 78 GLU A C 1
ATOM 589 O O . GLU A 1 78 ? -10.240 -3.289 13.321 1.00 95.38 78 GLU A O 1
ATOM 594 N N . CYS A 1 79 ? -10.043 -5.512 13.242 1.00 94.25 79 CYS A N 1
ATOM 595 C CA . CYS A 1 79 ? -8.832 -5.493 12.435 1.00 94.25 79 CYS A CA 1
ATOM 596 C C . CYS A 1 79 ? -8.908 -6.574 11.375 1.00 94.25 79 CYS A C 1
ATOM 598 O O . CYS A 1 79 ? -9.223 -7.723 11.681 1.00 94.25 79 CYS A O 1
ATOM 600 N N . GLN A 1 80 ? -8.515 -6.223 10.160 1.00 94.31 80 GLN A N 1
ATOM 601 C CA . GLN A 1 80 ? -8.401 -7.163 9.060 1.00 94.31 80 GLN A CA 1
ATOM 602 C C . GLN A 1 80 ? -7.108 -6.935 8.290 1.00 94.31 80 GLN A C 1
ATOM 604 O O . GLN A 1 80 ? -6.660 -5.802 8.097 1.00 94.31 80 GLN A O 1
ATOM 609 N N . ARG A 1 81 ? -6.508 -8.032 7.830 1.00 93.50 81 ARG A N 1
ATOM 610 C CA . ARG A 1 81 ? -5.431 -7.975 6.848 1.00 93.50 81 ARG A CA 1
ATOM 611 C C . ARG A 1 81 ? -6.062 -7.874 5.465 1.00 93.50 81 ARG A C 1
ATOM 613 O O . ARG A 1 81 ? -6.760 -8.798 5.063 1.00 93.50 81 ARG A O 1
ATOM 620 N N . LEU A 1 82 ? -5.799 -6.784 4.749 1.00 90.06 82 LEU A N 1
ATOM 621 C CA . LEU A 1 82 ? -6.365 -6.549 3.418 1.00 90.06 82 LEU A CA 1
ATOM 622 C C . LEU A 1 82 ? -5.644 -7.369 2.349 1.00 90.06 82 LEU A C 1
ATOM 624 O O . LEU A 1 82 ? -6.268 -8.094 1.583 1.00 90.06 82 LEU A O 1
ATOM 628 N N . ARG A 1 83 ? -4.315 -7.244 2.292 1.00 89.31 83 ARG A N 1
ATOM 629 C CA . ARG A 1 83 ? -3.467 -7.922 1.303 1.00 89.31 83 ARG A CA 1
ATOM 630 C C . ARG A 1 83 ? -2.014 -7.960 1.755 1.00 89.31 83 ARG A C 1
ATOM 632 O O . ARG A 1 83 ? -1.626 -7.222 2.662 1.00 89.31 83 ARG A O 1
ATOM 639 N N . ARG A 1 84 ? -1.207 -8.781 1.085 1.00 91.81 84 ARG A N 1
ATOM 640 C CA . ARG A 1 84 ? 0.255 -8.648 1.107 1.00 91.81 84 ARG A CA 1
ATOM 641 C C . ARG A 1 84 ? 0.679 -7.687 -0.001 1.00 91.81 84 ARG A C 1
ATOM 643 O O . ARG A 1 84 ? 0.096 -7.707 -1.079 1.00 91.81 84 ARG A O 1
ATOM 650 N N . THR A 1 85 ? 1.645 -6.823 0.269 1.00 92.38 85 THR A N 1
ATOM 651 C CA . THR A 1 85 ? 2.159 -5.822 -0.682 1.00 92.38 85 THR A CA 1
ATOM 652 C C . THR A 1 85 ? 3.590 -5.430 -0.298 1.00 92.38 85 THR A C 1
ATOM 654 O O . THR A 1 85 ? 4.211 -6.105 0.520 1.00 92.38 85 THR A O 1
ATOM 657 N N . LEU A 1 86 ? 4.136 -4.359 -0.869 1.00 93.88 86 LEU A N 1
ATOM 658 C CA . LEU A 1 86 ? 5.438 -3.806 -0.502 1.00 93.88 86 LEU A CA 1
ATOM 659 C C . LEU A 1 86 ? 5.316 -2.708 0.559 1.00 93.88 86 LEU A C 1
ATOM 661 O O . LEU A 1 86 ? 4.324 -1.980 0.577 1.00 93.88 86 LEU A O 1
ATOM 665 N N . ARG A 1 87 ? 6.338 -2.556 1.409 1.00 92.88 87 ARG A N 1
ATOM 666 C CA . ARG A 1 87 ? 6.364 -1.541 2.481 1.00 92.88 87 ARG A CA 1
ATOM 667 C C . ARG A 1 87 ? 6.138 -0.128 1.954 1.00 92.88 87 ARG A C 1
ATOM 669 O O . ARG A 1 87 ? 5.297 0.576 2.499 1.00 92.88 87 ARG A O 1
ATOM 676 N N . GLY A 1 88 ? 6.812 0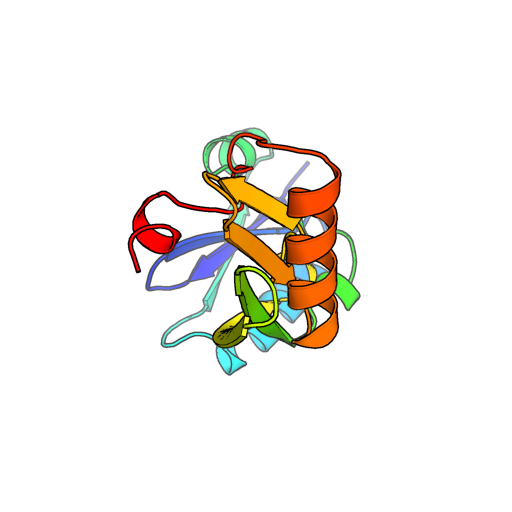.247 0.867 1.00 90.69 88 GLY A N 1
ATOM 677 C CA . GLY A 1 88 ? 6.680 1.576 0.261 1.00 90.69 88 GLY A CA 1
ATOM 678 C C . GLY A 1 88 ? 5.330 1.830 -0.413 1.00 90.69 88 GLY A C 1
ATOM 679 O O . GLY A 1 88 ? 5.031 2.962 -0.763 1.00 90.69 88 GLY A O 1
ATOM 680 N N . LEU A 1 89 ? 4.505 0.790 -0.586 1.00 89.94 89 LEU A N 1
ATOM 681 C CA . LEU A 1 89 ? 3.139 0.904 -1.112 1.00 89.94 89 LEU A CA 1
ATOM 682 C C . LEU A 1 89 ? 2.083 0.955 -0.010 1.00 89.94 89 LEU A C 1
ATOM 684 O O . LEU A 1 89 ? 0.894 1.128 -0.288 1.00 89.94 89 LEU A O 1
ATOM 688 N N . VAL A 1 90 ? 2.487 0.771 1.244 1.00 89.19 90 VAL A N 1
ATOM 689 C CA . VAL A 1 90 ? 1.623 1.039 2.384 1.00 89.19 90 VAL A CA 1
ATOM 690 C C . VAL A 1 90 ? 1.820 2.496 2.747 1.00 89.19 90 VAL A C 1
ATOM 692 O O . VAL A 1 90 ? 2.897 2.889 3.173 1.00 89.19 90 VAL A O 1
ATOM 695 N N . LEU A 1 91 ? 0.760 3.280 2.595 1.00 84.12 91 LEU A N 1
ATOM 696 C CA . LEU A 1 91 ? 0.691 4.657 3.064 1.00 84.12 91 LEU A CA 1
ATOM 697 C C . LEU A 1 91 ? -0.054 4.654 4.404 1.00 84.12 91 LEU A C 1
ATOM 699 O O . LEU A 1 91 ? -1.291 4.601 4.401 1.00 84.12 91 LEU A O 1
ATOM 703 N N . PRO A 1 92 ? 0.647 4.649 5.557 1.00 85.31 92 PRO A N 1
ATOM 704 C CA . PRO A 1 92 ? -0.017 4.618 6.845 1.00 85.31 92 PRO A CA 1
ATOM 705 C C . PRO A 1 92 ? -0.796 5.909 7.057 1.00 85.31 92 PRO A C 1
ATOM 707 O O . PRO A 1 92 ? -0.371 7.005 6.681 1.00 85.31 92 PRO A O 1
ATOM 710 N N . GLY A 1 93 ? -1.949 5.781 7.688 1.00 87.75 93 GLY A N 1
ATOM 711 C CA . GLY A 1 93 ? -2.786 6.927 7.984 1.00 87.75 93 GLY A CA 1
ATOM 712 C C . GLY A 1 93 ? -4.132 6.496 8.508 1.00 87.75 93 GLY A C 1
ATOM 713 O O . GLY A 1 93 ? -4.498 5.322 8.438 1.00 87.75 93 GLY A O 1
ATOM 714 N N . GLY A 1 94 ? -4.872 7.456 9.039 1.00 87.75 94 GLY A N 1
ATOM 715 C CA . GLY A 1 94 ? -6.224 7.226 9.502 1.00 87.75 94 GLY A CA 1
ATOM 716 C C . GLY A 1 94 ? -7.175 8.314 9.047 1.00 87.75 94 GLY A C 1
ATOM 717 O O . GLY A 1 94 ? -6.760 9.419 8.696 1.00 87.75 94 GLY A O 1
ATOM 718 N N . TYR A 1 95 ? -8.456 7.980 9.057 1.00 87.25 95 TYR A N 1
ATOM 719 C CA . TYR A 1 95 ? -9.549 8.925 8.895 1.00 87.25 95 TYR A CA 1
ATOM 720 C C . TYR A 1 95 ? -10.603 8.639 9.961 1.00 87.25 95 TYR A C 1
ATOM 722 O O . TYR A 1 95 ? -10.754 7.505 10.409 1.00 87.25 95 TYR A O 1
ATOM 730 N N . ALA A 1 96 ? -11.326 9.669 10.385 1.00 88.06 96 ALA A N 1
ATOM 731 C CA . ALA A 1 96 ? -12.403 9.531 11.352 1.00 88.06 96 ALA A CA 1
ATOM 732 C C . ALA A 1 96 ? -13.696 10.106 10.786 1.00 88.06 96 ALA A C 1
ATOM 734 O O . ALA A 1 96 ? -13.669 11.119 10.088 1.00 88.06 96 ALA A O 1
ATOM 735 N N . ARG A 1 97 ? -14.826 9.470 11.093 1.00 84.38 97 ARG A N 1
ATOM 736 C CA . ARG A 1 97 ? -16.164 9.923 10.714 1.00 84.38 97 ARG A CA 1
ATOM 737 C C . ARG A 1 97 ? -17.180 9.452 11.748 1.00 84.38 97 ARG A C 1
ATOM 739 O O . ARG A 1 97 ? -17.212 8.273 12.059 1.00 84.38 97 ARG A O 1
ATOM 746 N N . GLU A 1 98 ? -18.024 10.361 12.240 1.00 84.56 98 GLU A N 1
ATOM 747 C CA . GLU A 1 98 ? -19.192 10.020 13.081 1.00 84.56 98 GLU A CA 1
ATOM 748 C C . GLU A 1 98 ? -18.847 9.152 14.316 1.00 84.56 98 GLU A C 1
ATOM 750 O O . GLU A 1 98 ? -19.630 8.312 14.738 1.00 84.56 98 GLU A O 1
ATOM 755 N N . GLY A 1 99 ? -17.662 9.346 14.910 1.00 84.94 99 GLY A N 1
ATOM 756 C CA . GLY A 1 99 ? -17.197 8.553 16.060 1.00 84.94 99 GLY A CA 1
ATOM 757 C C . GLY A 1 99 ? -16.523 7.220 15.702 1.00 84.94 99 GLY A C 1
ATOM 758 O O . GLY A 1 99 ? -16.045 6.530 16.601 1.00 84.94 99 GLY A O 1
ATOM 759 N N . LEU A 1 100 ? -16.416 6.898 14.409 1.00 90.44 100 LEU A N 1
ATOM 760 C CA . LEU A 1 100 ? -15.643 5.779 13.872 1.00 90.44 100 LEU A CA 1
ATOM 761 C C . LEU A 1 100 ? -14.260 6.250 13.426 1.00 90.44 100 LEU A C 1
ATOM 763 O O . LEU A 1 100 ? -14.141 7.209 12.665 1.00 90.44 100 LEU A O 1
ATOM 767 N N . GLY A 1 101 ? -13.217 5.561 13.874 1.00 90.69 101 GLY A N 1
ATOM 768 C CA . GLY A 1 101 ? -11.844 5.733 13.413 1.00 90.69 101 GLY A CA 1
ATOM 769 C C . GLY A 1 101 ? -11.449 4.593 12.500 1.00 90.69 101 GLY A C 1
ATOM 770 O O . GLY A 1 101 ? -11.622 3.435 12.853 1.00 90.69 101 GLY A O 1
ATOM 771 N N . TYR A 1 102 ? -10.867 4.898 11.356 1.00 91.00 102 TYR A N 1
ATOM 772 C CA . TYR A 1 102 ? -10.296 3.917 10.450 1.00 91.00 102 TYR A CA 1
ATOM 773 C C . TYR A 1 102 ? -8.813 4.189 10.308 1.00 91.00 102 TYR A C 1
ATOM 775 O O . TYR A 1 102 ? -8.399 5.342 10.214 1.00 91.00 102 TYR A O 1
ATOM 783 N N . GLY A 1 103 ? -8.008 3.137 10.277 1.00 91.25 103 GLY A N 1
ATOM 784 C CA . GLY A 1 103 ? -6.562 3.254 10.175 1.00 91.25 103 GLY A CA 1
ATOM 785 C C . GLY A 1 103 ? -5.975 2.181 9.282 1.00 91.25 103 GLY A C 1
ATOM 786 O O . GLY A 1 103 ? -6.464 1.053 9.251 1.00 91.25 103 GLY A O 1
ATOM 787 N N . ARG A 1 104 ? -4.929 2.543 8.545 1.00 91.50 104 ARG A N 1
ATOM 788 C CA . ARG A 1 104 ? -4.117 1.648 7.723 1.00 91.50 104 ARG A CA 1
ATOM 789 C C . ARG A 1 104 ? -2.686 1.669 8.212 1.00 91.50 104 ARG A C 1
ATOM 791 O O . ARG A 1 104 ? -2.173 2.729 8.558 1.00 91.50 104 ARG A O 1
ATOM 798 N N . GLY A 1 105 ? -2.050 0.507 8.216 1.00 92.31 105 GLY A N 1
ATOM 799 C CA . GLY A 1 105 ? -0.680 0.387 8.685 1.00 92.31 105 GLY A CA 1
ATOM 800 C C . GLY A 1 105 ? -0.000 -0.897 8.243 1.00 92.31 105 GLY A C 1
ATOM 801 O O . GLY A 1 105 ? -0.624 -1.813 7.700 1.00 92.31 105 GLY A O 1
ATOM 802 N N . LEU A 1 106 ? 1.300 -0.949 8.518 1.00 92.00 106 LEU A N 1
ATOM 803 C CA . LEU A 1 106 ? 2.178 -2.088 8.217 1.00 92.00 106 LEU A CA 1
ATOM 804 C C . LEU A 1 106 ? 1.979 -3.260 9.193 1.00 92.00 106 LEU A C 1
ATOM 806 O O . LEU A 1 106 ? 2.504 -4.355 8.999 1.00 92.00 106 LEU A O 1
ATOM 810 N N . SER A 1 107 ? 1.251 -3.022 10.283 1.00 93.81 107 SER A N 1
ATOM 811 C CA . SER A 1 107 ? 0.904 -4.016 11.292 1.00 93.81 107 SER A CA 1
ATOM 812 C C . SER A 1 107 ? -0.470 -3.718 11.881 1.00 93.81 107 SER A C 1
ATOM 814 O O . SER A 1 107 ? -0.985 -2.605 11.764 1.00 93.81 107 SER A O 1
ATOM 816 N N . ARG A 1 108 ? -1.047 -4.700 12.583 1.00 94.44 108 ARG A N 1
ATOM 817 C CA . ARG A 1 108 ? -2.304 -4.514 13.317 1.00 94.44 108 ARG A CA 1
ATOM 818 C C . ARG A 1 108 ? -2.223 -3.356 14.317 1.00 94.44 108 ARG A C 1
ATOM 820 O O . ARG A 1 108 ? -3.141 -2.551 14.384 1.00 94.44 108 ARG A O 1
ATOM 827 N N . GLN A 1 109 ? -1.140 -3.277 15.089 1.00 95.38 109 GLN A N 1
ATOM 828 C CA . GLN A 1 109 ? -0.960 -2.235 16.107 1.00 95.38 109 GLN A CA 1
ATOM 829 C C . GLN A 1 109 ? -0.809 -0.851 15.480 1.00 95.38 109 GLN A C 1
ATOM 831 O O . GLN A 1 109 ? -1.418 0.099 15.958 1.00 95.38 109 GLN A O 1
ATOM 836 N N . ASP A 1 110 ? -0.054 -0.757 14.386 1.00 94.12 110 ASP A N 1
ATOM 837 C CA . ASP A 1 110 ? 0.104 0.486 13.632 1.00 94.12 110 ASP A CA 1
ATOM 838 C C . ASP A 1 110 ? -1.247 0.956 13.067 1.00 94.12 110 ASP A C 1
ATOM 840 O O . ASP A 1 110 ? -1.662 2.081 13.320 1.00 94.12 110 ASP A O 1
ATOM 844 N N . ALA A 1 111 ? -2.015 0.065 12.429 1.00 94.00 111 ALA A N 1
ATOM 845 C CA . ALA A 1 111 ? -3.347 0.395 11.920 1.00 94.00 111 ALA A CA 1
ATOM 846 C C . ALA A 1 111 ? -4.299 0.903 13.022 1.00 94.00 111 ALA A C 1
ATOM 848 O O . ALA A 1 111 ? -5.014 1.880 12.808 1.00 94.00 111 ALA A O 1
ATOM 849 N N . ILE A 1 112 ? -4.287 0.291 14.214 1.00 95.12 112 ILE A N 1
ATOM 850 C CA . ILE A 1 112 ? -5.077 0.766 15.365 1.00 95.12 112 ILE A CA 1
ATOM 851 C C . ILE A 1 112 ? -4.603 2.153 15.809 1.00 95.12 112 ILE A C 1
ATOM 853 O O . ILE A 1 112 ? -5.421 3.056 15.970 1.00 95.12 112 ILE A O 1
ATOM 857 N N . ALA A 1 113 ? -3.290 2.346 15.960 1.00 94.38 113 ALA A N 1
ATOM 858 C CA . ALA A 1 113 ? -2.722 3.622 16.383 1.00 94.38 113 ALA A CA 1
ATOM 859 C C . ALA A 1 113 ? -3.101 4.762 15.423 1.00 94.38 113 ALA A C 1
ATOM 861 O O . ALA A 1 113 ? -3.441 5.856 15.879 1.00 94.38 113 ALA A O 1
ATOM 862 N N . GLN A 1 114 ? -3.114 4.498 14.111 1.00 92.94 114 GLN A N 1
ATOM 863 C CA . GLN A 1 114 ? -3.576 5.454 13.102 1.00 92.94 114 GLN A CA 1
ATOM 864 C C . GLN A 1 114 ? -5.075 5.769 13.233 1.00 92.94 114 GLN A C 1
ATOM 866 O O . GLN A 1 114 ? -5.464 6.936 13.162 1.00 92.94 114 GLN A O 1
ATOM 871 N N . ALA A 1 115 ? -5.919 4.758 13.464 1.00 91.69 115 ALA A N 1
ATOM 872 C CA . ALA A 1 115 ? -7.361 4.938 13.652 1.00 91.69 115 ALA A CA 1
ATOM 873 C C . ALA A 1 115 ? -7.680 5.784 14.896 1.00 91.69 115 ALA A C 1
ATOM 875 O O . ALA A 1 115 ? -8.481 6.718 14.844 1.00 91.69 115 ALA A O 1
ATOM 876 N N . GLU A 1 116 ? -7.013 5.500 16.014 1.00 93.12 116 GLU A N 1
ATOM 877 C CA . GLU A 1 116 ? -7.165 6.270 17.248 1.00 93.12 116 GLU A CA 1
ATOM 878 C C . GLU A 1 116 ? -6.616 7.694 17.118 1.00 93.12 116 GLU A C 1
ATOM 880 O O . GLU A 1 116 ? -7.194 8.637 17.662 1.00 93.12 116 GLU A O 1
ATOM 885 N N . ALA A 1 117 ? -5.499 7.873 16.404 1.00 91.44 117 ALA A N 1
ATOM 886 C CA . ALA A 1 117 ? -4.962 9.197 16.113 1.00 91.44 117 ALA A CA 1
ATOM 887 C C . ALA A 1 117 ? -5.966 10.029 15.309 1.00 91.44 117 ALA A C 1
ATOM 889 O O . ALA A 1 117 ? -6.217 11.178 15.669 1.00 91.44 117 ALA A O 1
ATOM 890 N N . ALA A 1 118 ? -6.606 9.433 14.300 1.00 89.25 118 ALA A N 1
ATOM 891 C CA . ALA A 1 118 ? -7.649 10.095 13.524 1.00 89.25 118 ALA A CA 1
ATOM 892 C C . ALA A 1 118 ? -8.849 10.504 14.394 1.00 89.25 118 ALA A C 1
ATOM 894 O O . ALA A 1 118 ? -9.322 11.633 14.287 1.00 89.25 118 ALA A O 1
ATOM 895 N N . LEU A 1 119 ? -9.298 9.636 15.309 1.00 90.31 119 LEU A N 1
ATOM 896 C CA . LEU A 1 119 ? -10.366 9.970 16.262 1.00 90.31 119 LEU A CA 1
ATOM 897 C C . LEU A 1 119 ? -10.000 11.162 17.154 1.00 90.31 119 LEU A C 1
ATOM 899 O O . LEU A 1 119 ? -10.828 12.045 17.369 1.00 90.31 119 LEU A O 1
ATOM 903 N N . ARG A 1 120 ? -8.756 11.214 17.651 1.00 89.94 120 ARG A N 1
ATOM 904 C CA . ARG A 1 120 ? -8.268 12.331 18.479 1.00 89.94 120 ARG A CA 1
ATOM 905 C C . ARG A 1 120 ? -8.162 13.641 17.701 1.00 89.94 120 ARG A C 1
ATOM 907 O O . ARG A 1 120 ? -8.400 14.701 18.269 1.00 89.94 120 ARG A O 1
ATOM 914 N N . SER A 1 121 ? -7.783 13.577 16.427 1.00 83.69 121 SER A N 1
ATOM 915 C CA . SER A 1 121 ? -7.597 14.754 15.572 1.00 83.69 121 SER A CA 1
ATOM 916 C C . SER A 1 121 ? -8.893 15.300 14.960 1.00 83.69 121 SER A C 1
ATOM 918 O O . SER A 1 121 ? -8.856 16.375 14.362 1.00 83.69 121 SER A O 1
ATOM 920 N N . GLY A 1 122 ? -10.023 14.605 15.121 1.00 70.88 122 GLY A N 1
ATOM 921 C CA . GLY A 1 122 ? -11.310 14.979 14.531 1.00 70.88 122 GLY A CA 1
ATOM 922 C C . GLY A 1 122 ? -11.428 14.600 13.050 1.00 70.88 122 GLY A C 1
ATOM 923 O O . GLY A 1 122 ? -10.460 14.176 12.422 1.00 70.88 122 GLY A O 1
ATOM 924 N N . THR A 1 123 ? -12.637 14.722 12.492 1.00 64.88 123 THR A N 1
ATOM 925 C CA . THR A 1 123 ? -12.957 14.324 11.110 1.00 64.88 123 THR A CA 1
ATOM 926 C C . THR A 1 123 ? -11.981 14.944 10.109 1.00 64.88 123 THR A C 1
ATOM 928 O O . THR A 1 123 ? -11.966 16.159 9.917 1.00 64.88 123 THR A O 1
ATOM 931 N N . GLN A 1 124 ? -11.194 14.101 9.440 1.00 64.81 124 GLN A N 1
ATOM 932 C CA . GLN A 1 124 ? -10.333 14.489 8.323 1.00 64.81 124 GLN A CA 1
ATOM 933 C C . GLN A 1 124 ? -10.796 13.764 7.058 1.00 64.81 124 GLN A C 1
ATOM 935 O O . GLN A 1 124 ? -11.204 12.601 7.148 1.00 64.81 124 GLN A O 1
ATOM 940 N N . PRO A 1 125 ? -10.757 14.422 5.885 1.00 60.47 125 PRO A N 1
ATOM 941 C CA . PRO A 1 125 ? -11.079 13.753 4.635 1.00 60.47 125 PRO A CA 1
ATOM 942 C C . PRO A 1 125 ? -10.119 12.570 4.415 1.00 60.47 125 PRO A C 1
ATOM 944 O O . PRO A 1 125 ? -8.937 12.674 4.766 1.00 60.47 125 PRO A O 1
ATOM 947 N N . PRO A 1 126 ? -10.602 11.449 3.848 1.00 59.19 126 PRO A N 1
ATOM 948 C CA . PRO A 1 126 ? -9.743 10.320 3.524 1.00 59.19 126 PRO A CA 1
ATOM 949 C C . PRO A 1 126 ? -8.601 10.789 2.617 1.00 59.19 126 PRO A C 1
ATOM 951 O O . PRO A 1 126 ? -8.823 11.454 1.604 1.00 59.19 126 PRO A O 1
ATOM 954 N N . ARG A 1 127 ? -7.359 10.467 2.994 1.00 62.91 127 ARG A N 1
ATOM 955 C CA . ARG A 1 127 ? -6.200 10.657 2.107 1.00 62.91 127 ARG A CA 1
ATOM 956 C C . ARG A 1 127 ? -6.325 9.703 0.916 1.00 62.91 127 ARG A C 1
ATOM 958 O O . ARG A 1 127 ? -6.982 8.676 1.046 1.00 62.91 127 ARG A O 1
ATOM 965 N N . ALA A 1 128 ? -5.641 9.990 -0.195 1.00 55.38 128 ALA A N 1
ATOM 966 C CA . ALA A 1 128 ? -5.644 9.161 -1.416 1.00 55.38 128 ALA A CA 1
ATOM 967 C C . ALA A 1 128 ? -5.366 7.659 -1.166 1.00 55.38 128 ALA A C 1
ATOM 969 O O . ALA A 1 128 ? -5.796 6.807 -1.932 1.00 55.38 128 ALA A O 1
ATOM 970 N N . ALA A 1 129 ? -4.723 7.330 -0.041 1.00 53.56 129 ALA A N 1
ATOM 971 C CA . ALA A 1 129 ? -4.543 5.972 0.464 1.00 53.56 129 ALA A CA 1
ATOM 972 C C . ALA A 1 129 ? -5.840 5.222 0.839 1.00 53.56 129 ALA A C 1
ATOM 974 O O . ALA A 1 129 ? -5.765 4.031 1.126 1.00 53.56 129 ALA A O 1
ATOM 975 N N . PHE A 1 130 ? -7.004 5.875 0.886 1.00 52.38 130 PHE A N 1
ATOM 976 C CA . PHE A 1 130 ? -8.313 5.283 1.165 1.00 52.38 130 PHE A CA 1
ATOM 977 C C . PHE A 1 130 ? -9.230 5.501 -0.044 1.00 52.38 130 PHE A C 1
ATOM 979 O O . PHE A 1 130 ? -9.791 6.582 -0.219 1.00 52.38 130 PHE A O 1
ATOM 986 N N . ASN A 1 131 ? -9.403 4.474 -0.879 1.00 53.91 131 ASN A N 1
ATOM 987 C CA . ASN A 1 131 ? -10.422 4.514 -1.925 1.00 53.91 131 ASN A CA 1
ATOM 988 C C . ASN A 1 131 ? -11.819 4.440 -1.296 1.00 53.91 131 ASN A C 1
ATOM 990 O O . ASN A 1 131 ? -12.019 3.754 -0.296 1.00 53.91 131 ASN A O 1
ATOM 994 N N . LEU A 1 132 ? -12.813 5.098 -1.903 1.00 45.44 132 LEU A N 1
ATOM 995 C CA . LEU A 1 132 ? -14.211 5.058 -1.441 1.00 45.44 132 LEU A CA 1
ATOM 996 C C . LEU A 1 132 ? -14.762 3.625 -1.339 1.00 45.44 132 LEU A C 1
ATOM 998 O O . LEU A 1 132 ? -15.539 3.327 -0.438 1.00 45.44 132 LEU A O 1
ATOM 1002 N N . SER A 1 133 ? -14.314 2.723 -2.214 1.00 50.41 133 SER A N 1
ATOM 1003 C CA . SER A 1 133 ? -14.642 1.293 -2.179 1.00 50.41 133 SER A CA 1
ATOM 1004 C C . SER A 1 133 ? -14.130 0.574 -0.927 1.00 50.41 133 SER A C 1
ATOM 1006 O O . SER A 1 133 ? -14.712 -0.423 -0.519 1.00 50.41 133 SER A O 1
ATOM 1008 N N . ASP A 1 134 ? -13.081 1.094 -0.289 1.00 47.62 134 ASP A N 1
ATOM 1009 C CA . ASP A 1 134 ? -12.492 0.515 0.922 1.00 47.62 134 ASP A CA 1
ATOM 1010 C C . ASP A 1 134 ? -13.170 1.011 2.214 1.00 47.62 134 ASP A C 1
ATOM 1012 O O . ASP A 1 134 ? -12.911 0.491 3.303 1.00 47.62 134 ASP A O 1
ATOM 1016 N N . ILE A 1 135 ? -13.999 2.051 2.083 1.00 50.22 135 ILE A N 1
ATOM 1017 C CA . ILE A 1 135 ? -14.719 2.745 3.160 1.00 50.22 135 ILE A CA 1
ATOM 1018 C C . ILE A 1 135 ? -16.147 2.192 3.324 1.00 50.22 135 ILE A C 1
ATOM 1020 O O . ILE A 1 135 ? -16.747 2.363 4.379 1.00 50.22 135 ILE A O 1
ATOM 1024 N N . LEU A 1 136 ? -16.689 1.514 2.308 1.00 44.06 136 LEU A N 1
ATOM 1025 C CA . LEU A 1 136 ? -18.075 1.024 2.269 1.00 44.06 136 LEU A CA 1
ATOM 1026 C C . LEU A 1 136 ? -18.259 -0.406 2.817 1.00 44.06 136 LEU A C 1
ATOM 1028 O O . LEU A 1 136 ? -19.144 -1.120 2.350 1.00 44.06 136 LEU A O 1
ATOM 1032 N N . ILE A 1 137 ? -17.432 -0.828 3.780 1.00 41.50 137 ILE A N 1
ATOM 1033 C CA . ILE A 1 137 ? -17.616 -2.111 4.487 1.00 41.50 137 ILE A CA 1
ATOM 1034 C C . ILE A 1 137 ? -18.657 -1.951 5.595 1.00 41.50 137 ILE A C 1
ATOM 1036 O O . ILE A 1 137 ? -18.476 -1.037 6.434 1.00 41.50 137 ILE A O 1
#

Nearest PDB structures (foldseek):
  6oaz-assembly1_E  TM=3.839E-01  e=7.714E+00  Homo sapiens
  1ywh-assembly3_K  TM=3.079E-01  e=7.714E+00  Homo sapiens

Secondary structure (DSSP, 8-state):
--EEEEEETTTEEEEEESSHHHHHHHHHHHHTTSSS-EEEEEE-HHHHHHTT-EEE-STTTTSEEEEEEEEEETTEEEEEEEEEEEGGG---EEEEETTEEEEEESSHHHHHHHHHHHHHH---PPPTTS-HHHH--

Foldseek 3Di:
DKKKFKQFPPPGGAEIEPDPVLNVLLQVQVVVWDDGHMDIDIDDPVVVVVVVHFYDYDNQQSHKFWKKKWKDAPPDIDIDTPTIHGNSSFDWAWFDDPRIIMTIDRDRVSRVVRRVVNNVVDGDPDDPNDDPVNVPD

Radius of gyration: 16.07 Å; Cα contacts (8 Å, |Δi|>4): 328; chains: 1; bounding box: 37×28×42 Å

pLDDT: mean 87.35, std 12.86, range [41.5, 97.62]

Solvent-accessible surface area (backbone atoms only — not comparable to full-atom values): 7260 Å² total; per-residue (Å²): 114,67,28,33,39,34,31,35,73,82,73,40,69,65,31,30,16,69,48,67,69,41,39,54,44,31,33,63,33,39,50,78,43,49,87,60,59,51,47,74,47,82,36,47,56,66,63,50,56,74,64,71,43,49,70,42,86,44,68,67,26,28,34,68,39,48,38,18,40,18,41,36,45,90,90,47,74,48,74,46,76,76,48,52,42,36,45,53,73,56,66,66,43,44,25,18,55,99,73,35,10,31,9,28,17,76,36,68,68,47,1,41,53,23,6,53,48,16,51,74,70,42,76,44,81,70,53,89,81,52,54,73,82,76,68,74,118

Sequence (137 aa):
MSVYLIHTDKDGAVAAAYQKAIAEQAVLSLERCADGRVWTTRASGEEAAEHGVEVLLTLEDAQPCDLWQAKVEGKQVECQRLRRTLRGLVLPGGYAREGLGYGRGLSRQDAIAQAEAALRSGTQPPRAAFNLSDILI

Organism: NCBI:txid3112952

Mean predicted aligned error: 5.88 Å